Protein AF-A0A2N1API4-F1 (afdb_monomer)

pLDDT: mean 91.46, std 8.52, range [53.16, 98.25]

Radius of gyration: 17.36 Å; Cα contacts (8 Å, |Δi|>4): 34; chains: 1; bounding box: 37×32×46 Å

Secondary structure (DSSP, 8-state):
-TTGGG--HHHHHHHHHHHHHHTT--HHHHHHHTT-S-HHHHHHHHHHHHTTTS-HHHHHHHHHHHHHHT--

Nearest PDB structures (foldseek):
  2hof-assembly1_A-2  TM=7.510E-01  e=3.908E-01  Punavirus P1
  3crx-assembly1_A  TM=7.594E-01  e=5.991E-01  Punavirus P1
  5xe7-assembly1_A  TM=5.010E-01  e=6.473E+00  Mycobacterium tuberculosis H37Rv

Mean predicted aligned error: 5.57 Å

Foldseek 3Di:
DVCPVVDDLVNVLLVQLQVCVVVVHDLVVSCVVSVPPDSVVSVVSNCVSCCVPDHPVVVVVVVVVVVVVPPD

Sequence (72 aa):
LDFVPTLSSHSFRRGLS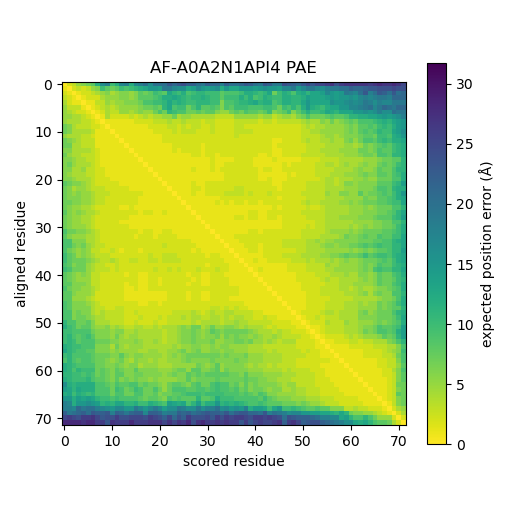TAAAREKVDFAQIKRQGGWKHDGTVRGYIEEGQQFTDNAASTLLAKVASLIEGSD

Solvent-accessible surface area (backbone atoms only — not comparable to full-atom values): 4311 Å² total; per-residue (Å²): 119,92,59,64,87,73,62,42,77,65,57,49,44,45,51,49,42,25,53,41,46,74,71,66,50,55,67,67,58,46,35,60,76,58,67,54,89,51,66,67,64,55,48,50,39,32,50,68,65,31,52,90,82,63,42,69,64,64,57,50,50,54,52,51,50,54,55,64,72,67,68,122

Structure (mmCIF, N/CA/C/O backbone):
data_AF-A0A2N1API4-F1
#
_entry.id   AF-A0A2N1API4-F1
#
loop_
_atom_site.group_PDB
_atom_site.id
_atom_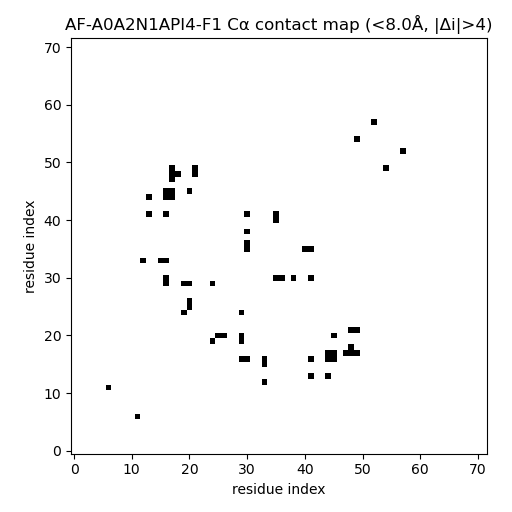site.type_symbol
_atom_site.label_atom_id
_atom_site.label_alt_id
_atom_site.label_comp_id
_atom_site.label_asym_id
_atom_site.label_entity_id
_atom_site.label_seq_id
_atom_site.pdbx_PDB_ins_code
_atom_site.Cartn_x
_atom_site.Cartn_y
_atom_site.Cartn_z
_atom_site.occupancy
_atom_site.B_iso_or_equiv
_atom_site.auth_seq_id
_atom_site.auth_comp_id
_atom_site.auth_asym_id
_atom_site.auth_atom_id
_atom_site.pdbx_PDB_model_num
ATOM 1 N N . LEU A 1 1 ? 2.089 23.486 -10.335 1.00 63.56 1 LEU A N 1
ATOM 2 C CA . LEU A 1 1 ? 2.316 22.248 -9.554 1.00 63.56 1 LEU A CA 1
ATOM 3 C C . LEU A 1 1 ? 3.816 22.028 -9.501 1.00 63.56 1 LEU A C 1
ATOM 5 O O . LEU A 1 1 ? 4.378 21.412 -10.400 1.00 63.56 1 LEU A O 1
ATOM 9 N N . ASP A 1 2 ? 4.464 22.567 -8.477 1.00 81.12 2 ASP A N 1
ATOM 10 C CA . ASP A 1 2 ? 5.932 22.677 -8.427 1.00 81.12 2 ASP A CA 1
ATOM 11 C C . ASP A 1 2 ? 6.632 21.332 -8.163 1.00 81.12 2 ASP A C 1
ATOM 13 O O . ASP A 1 2 ? 7.853 21.235 -8.194 1.00 81.12 2 ASP A O 1
ATOM 17 N N . PHE A 1 3 ? 5.851 20.267 -7.957 1.00 78.81 3 PHE A N 1
ATOM 18 C CA . PHE A 1 3 ? 6.329 18.899 -7.772 1.00 78.81 3 PHE A CA 1
ATOM 19 C C . PHE A 1 3 ? 6.472 18.113 -9.084 1.00 78.81 3 PHE A C 1
ATOM 21 O O . PHE A 1 3 ? 7.075 17.046 -9.089 1.00 78.81 3 PHE A O 1
ATOM 28 N N . VAL A 1 4 ? 5.919 18.590 -10.206 1.00 79.25 4 VAL A N 1
ATOM 29 C CA . VAL A 1 4 ? 5.992 17.855 -11.486 1.00 79.25 4 VAL A CA 1
ATOM 30 C C . VAL A 1 4 ? 7.441 17.535 -11.894 1.00 79.25 4 VAL A C 1
ATOM 32 O O . VAL A 1 4 ? 7.689 16.392 -12.275 1.00 79.25 4 VAL A O 1
ATOM 35 N N . PRO A 1 5 ? 8.421 18.451 -11.741 1.00 83.94 5 PRO A N 1
ATOM 36 C CA . PRO A 1 5 ? 9.822 18.151 -12.039 1.00 83.94 5 PRO A CA 1
ATOM 37 C C . PRO A 1 5 ? 10.456 17.084 -11.132 1.00 83.94 5 PRO A C 1
ATOM 39 O O . PRO A 1 5 ? 11.507 16.551 -11.474 1.00 83.94 5 PRO A O 1
ATOM 42 N N . THR A 1 6 ? 9.851 16.767 -9.981 1.00 80.62 6 THR A N 1
ATOM 43 C CA . THR A 1 6 ? 10.367 15.761 -9.035 1.00 80.62 6 THR A CA 1
ATOM 44 C C . THR A 1 6 ? 9.735 14.381 -9.230 1.00 80.62 6 THR A C 1
ATOM 46 O O . THR A 1 6 ? 10.158 13.408 -8.600 1.00 80.62 6 THR A O 1
ATOM 49 N N . LEU A 1 7 ? 8.744 14.256 -10.122 1.00 82.94 7 LEU A N 1
ATOM 50 C CA . LEU A 1 7 ? 8.158 12.967 -10.469 1.00 82.94 7 LEU A CA 1
ATOM 51 C C . LEU A 1 7 ? 9.143 12.137 -11.295 1.00 82.94 7 LEU A C 1
ATOM 53 O O . LEU A 1 7 ? 9.558 12.519 -12.385 1.00 82.94 7 LEU A O 1
ATOM 57 N N . SER A 1 8 ? 9.463 10.949 -10.793 1.00 90.56 8 SER A N 1
ATOM 58 C CA . SER A 1 8 ? 10.224 9.943 -11.526 1.00 90.56 8 SER A CA 1
ATOM 59 C C . SER A 1 8 ? 9.285 8.879 -12.091 1.00 90.56 8 SER A C 1
ATOM 61 O O . SER A 1 8 ? 8.186 8.648 -11.581 1.00 90.56 8 SER A O 1
ATOM 63 N N . SER A 1 9 ? 9.749 8.129 -13.091 1.00 90.19 9 SER A N 1
ATOM 64 C CA . SER A 1 9 ? 9.026 6.952 -13.590 1.00 90.19 9 SER A CA 1
ATOM 65 C C . SER A 1 9 ? 8.717 5.947 -12.474 1.00 90.19 9 SER A C 1
ATOM 67 O O . SER A 1 9 ? 7.700 5.258 -12.514 1.00 90.19 9 SER A O 1
ATOM 69 N N . HIS A 1 10 ? 9.579 5.863 -11.456 1.00 91.00 10 HIS A N 1
ATOM 70 C CA . HIS A 1 10 ? 9.359 4.994 -10.307 1.00 91.00 10 HIS A CA 1
ATOM 71 C C . HIS A 1 10 ? 8.191 5.475 -9.436 1.00 91.00 10 HIS A C 1
ATOM 73 O O . HIS A 1 10 ? 7.295 4.681 -9.141 1.00 91.00 10 HIS A O 1
ATOM 79 N N . SER A 1 11 ? 8.159 6.764 -9.072 1.00 91.25 11 SER A N 1
ATOM 80 C CA . SER A 1 11 ? 7.067 7.318 -8.261 1.00 91.25 11 SER A CA 1
ATOM 81 C C . SER A 1 11 ? 5.734 7.278 -9.005 1.00 91.25 11 SER A C 1
ATOM 83 O O . SER A 1 11 ? 4.715 6.957 -8.397 1.00 91.25 11 SER A O 1
ATOM 85 N N . PHE A 1 12 ? 5.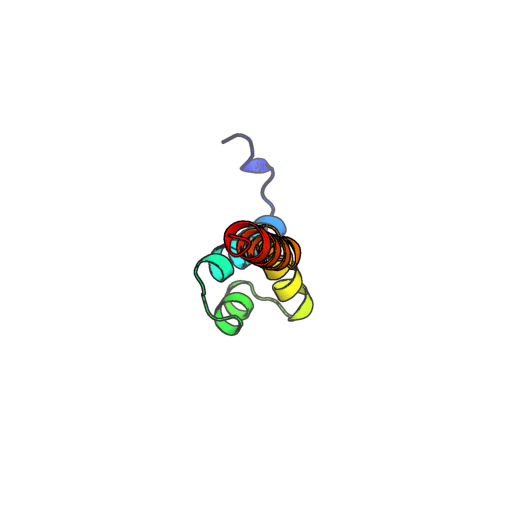744 7.483 -10.326 1.00 91.56 12 PHE A N 1
ATOM 86 C CA . PHE A 1 12 ? 4.555 7.315 -11.159 1.00 91.56 12 PHE A CA 1
ATOM 87 C C . PHE A 1 12 ? 4.027 5.874 -11.133 1.00 91.56 12 PHE A C 1
ATOM 89 O O . PHE A 1 12 ? 2.846 5.653 -10.878 1.00 91.56 12 PHE A O 1
ATOM 96 N N . ARG A 1 13 ? 4.896 4.873 -11.331 1.00 94.25 13 ARG A N 1
ATOM 97 C CA . ARG A 1 13 ? 4.491 3.455 -11.319 1.00 94.25 13 ARG A CA 1
ATOM 98 C C . ARG A 1 13 ? 3.972 3.007 -9.951 1.00 94.25 13 ARG A C 1
ATOM 100 O O . ARG A 1 13 ? 2.994 2.257 -9.892 1.00 94.25 13 ARG A O 1
ATOM 107 N N . ARG A 1 14 ? 4.600 3.461 -8.861 1.00 95.25 14 ARG A N 1
ATOM 108 C CA . ARG A 1 14 ? 4.122 3.216 -7.491 1.00 95.25 14 ARG A CA 1
ATOM 109 C C . ARG A 1 14 ? 2.747 3.845 -7.283 1.00 95.25 14 ARG A C 1
ATOM 111 O O . ARG A 1 14 ? 1.813 3.131 -6.941 1.00 95.25 14 ARG A O 1
ATOM 118 N N . GLY A 1 15 ? 2.611 5.138 -7.585 1.00 94.56 15 GLY A N 1
ATOM 119 C CA . GLY A 1 15 ? 1.350 5.870 -7.461 1.00 94.56 15 GLY A CA 1
ATOM 120 C C . GLY A 1 15 ? 0.215 5.239 -8.268 1.00 94.56 15 GLY A C 1
ATOM 121 O O . GLY A 1 15 ? -0.874 5.052 -7.736 1.00 94.56 15 GLY A O 1
ATOM 122 N N . LEU A 1 16 ? 0.489 4.818 -9.508 1.00 95.56 16 LEU A N 1
ATOM 123 C CA . LEU A 1 16 ? -0.459 4.075 -10.342 1.00 95.56 16 LEU A CA 1
ATOM 124 C C . LEU A 1 16 ? -0.911 2.773 -9.669 1.00 95.56 16 LEU A C 1
ATOM 126 O O . LEU A 1 16 ? -2.102 2.487 -9.642 1.00 95.56 16 LEU A O 1
ATOM 130 N N . SER A 1 17 ? 0.028 1.990 -9.132 1.00 97.50 17 SER A N 1
ATOM 131 C CA . SER A 1 17 ? -0.278 0.693 -8.512 1.00 97.50 17 SER A CA 1
ATOM 132 C C . SER A 1 17 ? -1.133 0.867 -7.254 1.00 97.50 17 SER A C 1
ATOM 134 O O . SER A 1 17 ? -2.139 0.179 -7.092 1.00 97.50 17 SER A O 1
ATOM 136 N N . THR A 1 18 ? -0.779 1.839 -6.411 1.00 96.94 18 THR A N 1
ATOM 137 C CA . THR A 1 18 ? -1.536 2.200 -5.208 1.00 96.94 18 THR A CA 1
ATOM 138 C C . THR A 1 18 ? -2.938 2.719 -5.548 1.00 96.94 18 THR A C 1
ATOM 140 O O . THR A 1 18 ? -3.917 2.272 -4.953 1.00 96.94 18 THR A O 1
ATOM 143 N N . ALA A 1 19 ? -3.064 3.632 -6.517 1.00 96.00 19 ALA A N 1
ATOM 144 C CA . ALA A 1 19 ? -4.356 4.193 -6.918 1.00 96.00 19 ALA A CA 1
ATOM 145 C C . ALA A 1 19 ? -5.268 3.139 -7.567 1.00 96.00 19 ALA A C 1
ATOM 147 O O . ALA A 1 19 ? -6.433 3.030 -7.201 1.00 96.00 19 ALA A O 1
ATOM 148 N N . ALA A 1 20 ? -4.739 2.312 -8.472 1.00 97.12 20 ALA A N 1
ATOM 149 C CA . ALA A 1 20 ? -5.517 1.268 -9.134 1.00 97.12 20 ALA A CA 1
ATOM 150 C C . ALA A 1 20 ? -6.042 0.212 -8.146 1.00 97.12 20 ALA A C 1
ATOM 152 O O . ALA A 1 20 ? -7.179 -0.238 -8.272 1.00 97.12 20 ALA A O 1
ATOM 153 N N . ALA A 1 21 ? -5.249 -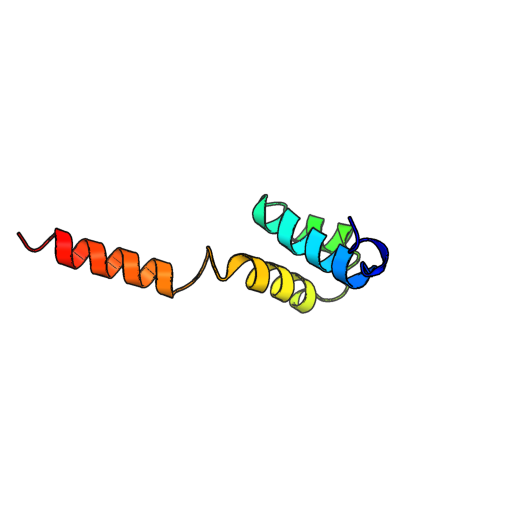0.151 -7.133 1.00 96.62 21 ALA A N 1
ATOM 154 C CA . ALA A 1 21 ? -5.696 -1.089 -6.107 1.00 96.62 21 ALA A CA 1
ATOM 155 C C . ALA A 1 21 ? -6.804 -0.511 -5.215 1.00 96.62 21 ALA A C 1
ATOM 157 O O . ALA A 1 21 ? -7.708 -1.244 -4.816 1.00 96.62 21 ALA A O 1
ATOM 158 N N . ARG A 1 22 ? -6.782 0.800 -4.936 1.00 93.62 22 ARG A N 1
ATOM 159 C CA . ARG A 1 22 ? -7.881 1.488 -4.232 1.00 93.62 22 ARG A CA 1
ATOM 160 C C . ARG A 1 22 ? -9.193 1.424 -5.015 1.00 93.62 22 ARG A C 1
ATOM 162 O O . ARG A 1 22 ? -10.240 1.218 -4.413 1.00 93.62 22 ARG A O 1
ATOM 169 N N . GLU A 1 23 ? -9.117 1.501 -6.341 1.00 95.81 23 GLU A N 1
ATOM 170 C CA . GLU A 1 23 ? -10.258 1.329 -7.253 1.00 95.81 23 GLU A CA 1
ATOM 171 C C . GLU A 1 23 ? -10.594 -0.149 -7.541 1.00 95.81 23 GLU A C 1
ATOM 173 O O . GLU A 1 23 ? -11.374 -0.451 -8.442 1.00 95.81 23 GLU A O 1
ATOM 178 N N . LYS A 1 24 ? -10.018 -1.090 -6.775 1.00 95.12 24 LYS A N 1
ATOM 179 C CA . LYS A 1 24 ? -10.263 -2.541 -6.872 1.00 95.12 24 LYS A CA 1
ATOM 180 C C . LYS A 1 24 ? -9.970 -3.138 -8.255 1.00 95.12 24 LYS A C 1
ATOM 182 O O . LYS A 1 24 ? -10.566 -4.144 -8.637 1.00 95.12 24 LYS A O 1
ATOM 187 N N . VAL A 1 25 ? -9.041 -2.541 -9.002 1.00 97.88 25 VAL A N 1
ATOM 188 C CA . VAL A 1 25 ? -8.546 -3.121 -10.257 1.00 97.88 25 VAL A CA 1
ATOM 189 C C . VAL A 1 25 ? -7.819 -4.434 -9.956 1.00 97.88 25 VAL A C 1
ATOM 191 O O . VAL A 1 25 ? -7.088 -4.538 -8.970 1.00 97.88 25 VAL A O 1
ATOM 194 N N . ASP A 1 26 ? -8.000 -5.434 -10.819 1.00 97.94 26 ASP A N 1
ATOM 195 C CA . ASP A 1 26 ? -7.381 -6.748 -10.657 1.00 97.94 26 ASP A CA 1
ATOM 196 C C . ASP A 1 26 ? -5.842 -6.674 -10.588 1.00 97.94 26 ASP A C 1
ATOM 198 O O . ASP A 1 26 ? -5.183 -5.948 -11.343 1.00 97.94 26 ASP A O 1
ATOM 202 N N . PHE A 1 27 ? -5.252 -7.481 -9.702 1.00 97.81 27 PHE A N 1
ATOM 203 C CA . PHE A 1 27 ? -3.810 -7.489 -9.455 1.00 97.81 27 PHE A CA 1
ATOM 204 C C . PHE A 1 27 ? -2.997 -7.805 -10.717 1.00 97.81 27 PHE A C 1
ATOM 206 O O . PHE A 1 27 ? -1.960 -7.178 -10.951 1.00 97.81 27 PHE A O 1
ATOM 213 N N . ALA A 1 28 ? -3.449 -8.741 -11.559 1.00 97.75 28 ALA A N 1
ATOM 214 C CA . ALA A 1 28 ? -2.734 -9.084 -12.784 1.00 97.75 28 ALA A CA 1
ATOM 215 C C . ALA A 1 28 ? -2.785 -7.932 -13.799 1.00 97.75 28 ALA A C 1
ATOM 217 O O . ALA A 1 28 ? -1.793 -7.684 -14.493 1.00 97.75 28 ALA A O 1
ATOM 218 N N . GLN A 1 29 ? -3.891 -7.180 -13.850 1.00 98.25 29 GLN A N 1
ATOM 219 C CA . GLN A 1 29 ? -3.983 -5.959 -14.656 1.00 98.25 29 GLN A CA 1
ATOM 220 C C . GLN A 1 29 ? -3.015 -4.878 -14.159 1.00 98.25 29 GLN A C 1
ATOM 222 O O . GLN A 1 29 ? -2.275 -4.319 -14.971 1.00 98.25 29 GLN A O 1
ATOM 227 N N . ILE A 1 30 ? -2.950 -4.637 -12.844 1.00 97.88 30 ILE A N 1
ATOM 228 C CA . ILE A 1 30 ? -2.014 -3.675 -12.233 1.00 97.88 30 ILE A CA 1
ATOM 229 C C . ILE A 1 30 ? -0.562 -4.076 -12.515 1.00 97.88 30 ILE A C 1
ATOM 231 O O . ILE A 1 30 ? 0.245 -3.259 -12.970 1.00 97.88 30 ILE A O 1
ATOM 235 N N . LYS A 1 31 ? -0.226 -5.354 -12.301 1.00 97.44 31 LYS A N 1
ATOM 236 C CA . LYS A 1 31 ? 1.113 -5.901 -12.543 1.00 97.44 31 LYS A CA 1
ATOM 237 C C . LYS A 1 31 ? 1.537 -5.712 -14.000 1.00 97.44 31 LYS A C 1
ATOM 239 O O . LYS A 1 31 ? 2.645 -5.232 -14.256 1.00 97.44 31 LYS A O 1
ATOM 244 N N . ARG A 1 32 ? 0.652 -6.062 -14.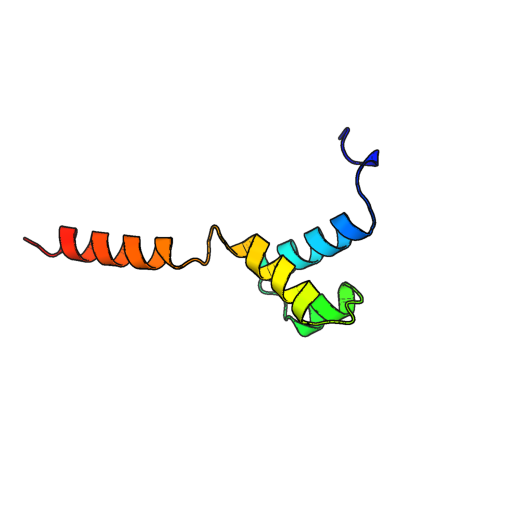942 1.00 97.38 32 ARG A N 1
ATOM 245 C CA . ARG A 1 32 ? 0.890 -5.942 -16.386 1.0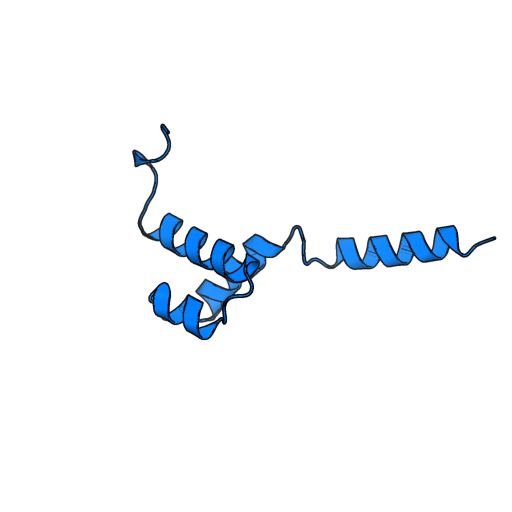0 97.38 32 ARG A CA 1
ATOM 246 C C . ARG A 1 32 ? 1.054 -4.484 -16.807 1.00 97.38 32 ARG A C 1
ATOM 248 O O . ARG A 1 32 ? 2.037 -4.173 -17.469 1.00 97.38 32 ARG A O 1
ATOM 255 N N . GLN A 1 33 ? 0.151 -3.598 -16.386 1.00 96.00 33 GLN A N 1
ATOM 256 C CA . GLN A 1 33 ? 0.200 -2.175 -16.738 1.00 96.00 33 GLN A CA 1
ATOM 257 C C . GLN A 1 33 ? 1.461 -1.495 -16.197 1.00 96.00 33 GLN A C 1
ATOM 259 O O . GLN A 1 33 ? 2.089 -0.693 -16.884 1.00 96.00 33 GLN A O 1
ATOM 264 N N . GLY A 1 34 ? 1.855 -1.828 -14.968 1.00 92.56 34 GLY A N 1
ATOM 265 C CA . GLY A 1 34 ? 3.067 -1.297 -14.362 1.00 92.56 34 GLY A CA 1
ATOM 266 C C . GLY A 1 34 ? 4.356 -1.964 -14.847 1.00 92.56 34 GLY A C 1
ATOM 267 O O . GLY A 1 34 ? 5.430 -1.513 -14.454 1.00 92.56 34 GLY A O 1
ATOM 268 N N . GLY A 1 35 ? 4.302 -3.024 -15.661 1.00 95.00 35 GLY A N 1
ATOM 269 C CA . GLY A 1 35 ? 5.489 -3.753 -16.127 1.00 95.00 35 GLY A CA 1
ATOM 270 C C . GLY A 1 35 ? 6.302 -4.381 -14.989 1.00 95.00 35 GLY A C 1
ATOM 271 O O . GLY A 1 35 ? 7.534 -4.393 -15.022 1.00 95.00 35 GLY A O 1
ATOM 272 N N . TRP A 1 36 ? 5.636 -4.825 -13.923 1.00 95.56 36 TRP A N 1
ATOM 273 C CA . TRP A 1 36 ? 6.301 -5.332 -12.726 1.00 95.56 36 TRP A CA 1
ATOM 274 C C . TRP A 1 36 ? 6.719 -6.793 -12.882 1.00 95.56 36 TRP A C 1
ATOM 276 O O . TRP A 1 36 ? 5.897 -7.667 -13.155 1.00 95.56 36 TRP A O 1
ATOM 286 N N . LYS A 1 37 ? 8.007 -7.072 -12.658 1.00 96.19 37 LYS A N 1
ATOM 287 C CA . LYS A 1 37 ? 8.547 -8.440 -12.711 1.00 96.19 37 LYS A CA 1
ATOM 288 C C . LYS A 1 37 ? 8.166 -9.259 -11.479 1.00 96.19 37 LYS A C 1
ATOM 290 O O . LYS A 1 37 ? 7.783 -10.419 -11.606 1.00 96.19 37 LYS A O 1
ATOM 295 N N . HIS A 1 38 ? 8.250 -8.645 -10.302 1.00 96.44 38 HIS A N 1
ATOM 296 C CA . HIS A 1 38 ? 8.074 -9.318 -9.021 1.00 96.44 38 HIS A CA 1
ATOM 297 C C . HIS A 1 38 ? 6.762 -8.910 -8.360 1.00 96.44 38 HIS A C 1
ATOM 299 O O . HIS A 1 38 ? 6.489 -7.721 -8.191 1.00 96.44 38 HIS A O 1
ATOM 305 N N . ASP A 1 39 ? 5.987 -9.906 -7.937 1.00 97.69 39 ASP A N 1
ATOM 306 C CA . ASP A 1 39 ? 4.707 -9.692 -7.258 1.00 97.69 39 ASP A CA 1
ATOM 307 C C . ASP A 1 39 ? 4.896 -8.961 -5.935 1.00 97.69 39 ASP A C 1
ATOM 309 O O . ASP A 1 39 ? 4.146 -8.036 -5.644 1.00 97.69 39 ASP A O 1
ATOM 313 N N . GLY A 1 40 ? 5.930 -9.330 -5.170 1.00 97.69 40 GLY A N 1
ATOM 314 C CA . GLY A 1 40 ? 6.217 -8.725 -3.868 1.00 97.69 40 GLY A CA 1
ATOM 315 C C . GLY A 1 40 ? 6.397 -7.210 -3.946 1.00 97.69 40 GLY A C 1
ATOM 316 O O . GLY A 1 40 ? 5.908 -6.492 -3.084 1.00 97.69 40 GLY A O 1
ATOM 317 N N . THR A 1 41 ? 7.008 -6.706 -5.023 1.00 96.25 41 THR A N 1
ATOM 318 C CA . THR A 1 41 ? 7.178 -5.262 -5.225 1.00 96.25 41 THR A CA 1
ATOM 319 C C . THR A 1 41 ? 5.836 -4.549 -5.408 1.00 96.25 41 THR A C 1
ATOM 321 O O . THR A 1 41 ? 5.608 -3.517 -4.791 1.00 96.25 41 THR A O 1
ATOM 324 N N . VAL A 1 42 ? 4.928 -5.099 -6.223 1.00 97.00 42 VAL A N 1
ATOM 325 C CA . VAL A 1 42 ? 3.585 -4.518 -6.412 1.00 97.00 42 VAL A CA 1
ATOM 326 C C . VAL A 1 42 ? 2.759 -4.622 -5.147 1.00 97.00 42 VAL A C 1
ATOM 328 O O . VAL A 1 42 ? 2.126 -3.644 -4.766 1.00 97.00 42 VAL A O 1
ATOM 331 N N . ARG A 1 43 ? 2.766 -5.795 -4.505 1.00 97.00 43 ARG A N 1
ATOM 332 C CA . ARG A 1 43 ? 2.008 -6.031 -3.274 1.00 97.00 43 ARG A CA 1
ATOM 333 C C . ARG A 1 43 ? 2.422 -5.057 -2.184 1.00 97.00 43 ARG A C 1
ATOM 335 O O . ARG A 1 43 ? 1.543 -4.419 -1.628 1.00 97.00 43 ARG A O 1
ATOM 342 N N . GLY A 1 44 ? 3.723 -4.825 -2.005 1.00 96.62 44 GLY A N 1
ATOM 343 C CA . GLY A 1 44 ? 4.217 -3.828 -1.054 1.00 96.62 44 GLY A CA 1
ATOM 344 C C . GLY A 1 44 ? 3.623 -2.434 -1.289 1.00 96.62 44 GLY A C 1
ATOM 345 O O . GLY A 1 44 ? 3.116 -1.823 -0.358 1.00 96.62 44 GLY A O 1
ATOM 346 N N . TYR A 1 45 ? 3.579 -1.948 -2.535 1.00 96.00 45 TYR A N 1
ATOM 347 C CA . TYR A 1 45 ? 2.980 -0.634 -2.828 1.00 96.00 45 TYR A CA 1
ATOM 348 C C . TYR A 1 45 ? 1.466 -0.572 -2.625 1.00 96.00 45 TYR A C 1
ATOM 350 O O . TYR A 1 45 ? 0.924 0.498 -2.334 1.00 96.00 45 TYR A O 1
ATOM 358 N N . ILE A 1 46 ? 0.776 -1.692 -2.833 1.00 96.12 46 ILE A N 1
ATOM 359 C CA . ILE A 1 46 ? -0.660 -1.799 -2.582 1.00 96.12 46 ILE A CA 1
ATOM 360 C C . ILE A 1 46 ? -0.915 -1.774 -1.074 1.00 96.12 46 ILE A C 1
ATOM 362 O O . ILE A 1 46 ? -1.693 -0.944 -0.612 1.00 96.12 46 ILE A O 1
ATOM 366 N N . GLU A 1 47 ? -0.208 -2.616 -0.321 1.00 94.88 47 GLU A N 1
ATOM 367 C CA . GLU A 1 47 ? -0.310 -2.733 1.135 1.00 94.88 47 GLU A CA 1
ATOM 368 C C . GLU A 1 47 ? 0.002 -1.398 1.817 1.00 94.88 47 GLU A C 1
ATOM 370 O O . GLU A 1 47 ? -0.823 -0.891 2.571 1.00 94.88 47 GLU A O 1
ATOM 375 N N . GLU A 1 48 ? 1.128 -0.758 1.484 1.00 93.81 48 GLU A N 1
ATOM 376 C CA . GLU A 1 48 ? 1.490 0.578 1.986 1.00 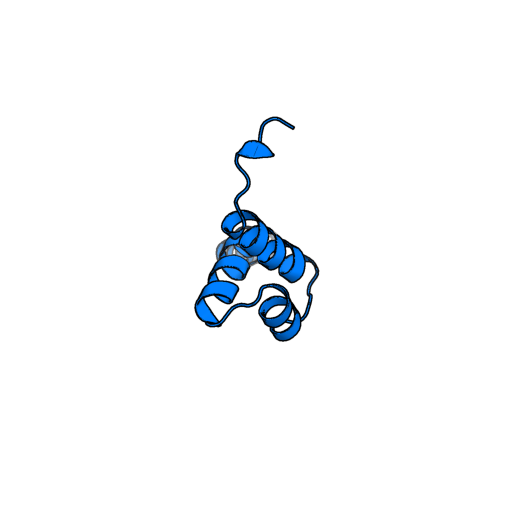93.81 48 GLU A CA 1
ATOM 377 C C . GLU A 1 48 ? 0.389 1.620 1.739 1.00 93.81 48 GLU A C 1
ATOM 379 O O . GLU A 1 48 ? 0.117 2.461 2.593 1.00 93.81 48 GLU A O 1
ATOM 384 N N . GLY A 1 49 ? -0.265 1.560 0.576 1.00 91.00 49 GLY A N 1
ATOM 385 C CA . GLY A 1 49 ? -1.353 2.464 0.215 1.00 91.00 49 GLY A CA 1
ATOM 386 C C . GLY A 1 49 ? -2.667 2.211 0.953 1.00 91.00 49 GLY A C 1
ATOM 387 O O . GLY A 1 49 ? -3.527 3.094 0.976 1.00 91.00 49 GLY A O 1
ATOM 388 N N . GLN A 1 50 ? -2.828 1.023 1.534 1.00 91.06 50 GLN A N 1
ATOM 389 C CA . GLN A 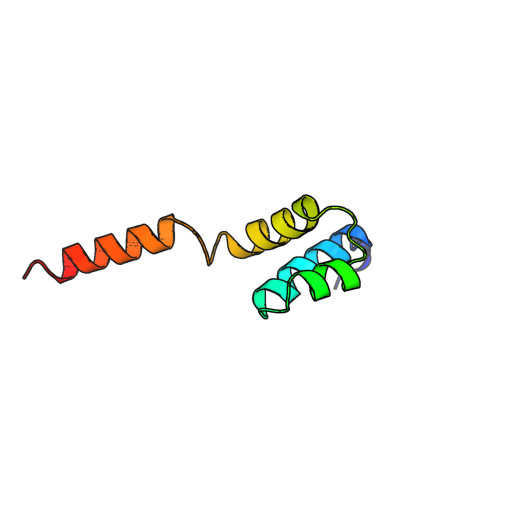1 50 ? -4.042 0.577 2.211 1.00 91.06 50 GLN A CA 1
ATOM 390 C C . GLN A 1 50 ? -3.907 0.570 3.737 1.00 91.06 50 GLN A C 1
ATOM 392 O O . GLN A 1 50 ? -4.929 0.505 4.410 1.00 91.06 50 GLN A O 1
ATOM 397 N N . GLN A 1 51 ? -2.704 0.735 4.299 1.00 90.19 51 GLN A N 1
ATOM 398 C CA . GLN A 1 51 ? -2.443 0.687 5.750 1.00 90.19 51 GLN A CA 1
ATOM 399 C C . GLN A 1 51 ? -3.364 1.569 6.612 1.00 90.19 51 GLN A C 1
ATOM 401 O O . GLN A 1 51 ? -3.602 1.251 7.771 1.00 90.19 51 GLN A O 1
ATOM 406 N N . PHE A 1 52 ? -3.912 2.670 6.093 1.00 86.69 52 PHE A N 1
ATOM 407 C CA . PHE A 1 52 ? -4.829 3.525 6.864 1.00 86.69 52 PHE A CA 1
ATOM 408 C C . PHE A 1 52 ? -6.295 3.080 6.812 1.00 86.69 52 PHE A C 1
ATOM 410 O O . PHE A 1 52 ? -7.081 3.479 7.666 1.00 86.69 52 PHE A O 1
ATOM 417 N N . THR A 1 53 ? -6.671 2.265 5.829 1.00 85.62 53 THR A N 1
ATOM 418 C CA . THR A 1 53 ? -8.058 1.831 5.589 1.00 85.62 53 THR A CA 1
ATOM 419 C C . THR A 1 53 ? -8.271 0.342 5.829 1.00 85.62 53 THR A C 1
ATOM 421 O O . THR A 1 53 ? -9.356 -0.059 6.231 1.00 85.62 53 THR A O 1
ATOM 424 N N . ASP A 1 54 ? -7.245 -0.467 5.588 1.00 86.81 54 ASP A N 1
ATOM 425 C CA . ASP A 1 54 ? -7.221 -1.909 5.793 1.00 86.81 54 ASP A CA 1
ATOM 426 C C . ASP A 1 54 ? -6.085 -2.236 6.764 1.00 86.81 54 ASP A C 1
ATOM 428 O O . ASP A 1 54 ? -4.928 -2.433 6.387 1.00 86.81 54 ASP A O 1
ATOM 432 N N . ASN A 1 55 ? -6.400 -2.165 8.056 1.00 89.06 55 ASN A N 1
ATOM 433 C CA . ASN A 1 55 ? -5.454 -2.476 9.116 1.00 89.06 55 ASN A CA 1
ATOM 434 C C . ASN A 1 55 ? -6.131 -3.134 10.316 1.00 89.06 55 ASN A C 1
ATOM 436 O O . ASN A 1 55 ? -7.333 -2.998 10.574 1.00 89.06 55 ASN A O 1
ATOM 440 N N . ALA A 1 56 ? -5.301 -3.829 11.091 1.00 92.12 56 ALA A N 1
ATOM 441 C CA . ALA A 1 56 ? -5.735 -4.528 12.288 1.00 92.12 56 ALA A CA 1
ATOM 442 C C . ALA A 1 56 ? -6.312 -3.574 13.346 1.00 92.12 56 ALA A C 1
ATOM 444 O O . ALA A 1 56 ? -7.285 -3.929 14.009 1.00 92.12 56 ALA A O 1
ATOM 445 N N . ALA A 1 57 ? -5.759 -2.364 13.494 1.00 92.56 57 ALA A N 1
ATOM 446 C CA . ALA A 1 57 ? -6.194 -1.422 14.523 1.00 92.56 57 ALA A CA 1
ATOM 447 C C . ALA A 1 57 ? -7.650 -0.987 14.315 1.00 92.56 57 ALA A C 1
ATOM 449 O O . ALA A 1 57 ? -8.434 -1.050 15.256 1.00 92.56 57 ALA A O 1
ATOM 450 N N . SER A 1 58 ? -8.049 -0.643 13.089 1.00 90.69 58 SER A N 1
ATOM 451 C CA . SER A 1 58 ? -9.433 -0.296 12.749 1.00 90.69 58 SER A CA 1
ATOM 452 C C . SER A 1 58 ? -10.406 -1.428 13.094 1.00 90.69 58 SER A C 1
ATOM 454 O O . SER A 1 58 ? -11.453 -1.182 13.691 1.00 90.69 58 SER A O 1
ATOM 456 N N . THR A 1 59 ? -10.034 -2.678 12.800 1.00 91.69 59 THR A N 1
ATOM 457 C CA . THR A 1 59 ? -10.849 -3.858 13.142 1.00 91.69 59 THR A CA 1
ATOM 458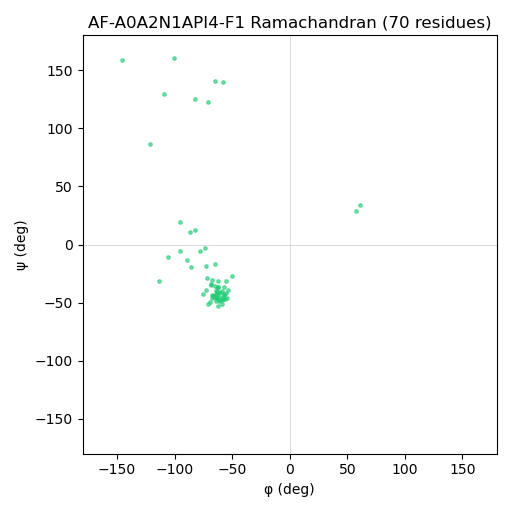 C C . THR A 1 59 ? -10.987 -4.043 14.656 1.00 91.69 59 THR A C 1
ATOM 460 O O . THR A 1 59 ? -12.076 -4.330 15.155 1.00 91.69 59 THR A O 1
ATOM 463 N N . LEU A 1 60 ? -9.891 -3.883 15.401 1.00 94.50 60 LEU A N 1
ATOM 464 C CA . LEU A 1 60 ? -9.888 -4.016 16.858 1.00 94.50 60 LEU A CA 1
ATOM 465 C C . LEU A 1 60 ? -10.705 -2.906 17.527 1.00 94.50 60 LEU A C 1
ATOM 467 O O . LEU A 1 60 ? -11.516 -3.197 18.402 1.00 94.50 60 LEU A O 1
ATOM 471 N N . LEU A 1 61 ? -10.541 -1.658 17.084 1.00 94.12 61 LEU A N 1
ATOM 472 C CA . LEU A 1 61 ? -11.273 -0.509 17.615 1.00 94.12 61 LEU A CA 1
ATOM 473 C C . LEU A 1 61 ? -12.784 -0.656 17.410 1.00 94.12 61 LEU A C 1
ATOM 475 O O . LEU A 1 61 ? -13.541 -0.416 18.346 1.00 94.12 61 LEU A O 1
ATOM 479 N N . ALA A 1 62 ? -13.223 -1.129 16.240 1.00 92.38 62 ALA A N 1
ATOM 480 C CA . ALA A 1 62 ? -14.638 -1.394 15.979 1.00 92.38 62 ALA A CA 1
ATOM 481 C C . ALA A 1 62 ? -15.219 -2.456 16.933 1.00 92.38 62 ALA A C 1
ATOM 483 O O . ALA A 1 62 ? -16.321 -2.292 17.456 1.00 92.38 62 ALA A O 1
ATOM 484 N N . LYS A 1 63 ? -14.463 -3.527 17.213 1.00 94.50 63 LYS A N 1
ATOM 485 C CA . LYS A 1 63 ? -14.874 -4.551 18.188 1.00 94.50 63 LYS A CA 1
ATOM 486 C C . LYS A 1 63 ? -14.962 -3.986 19.604 1.00 94.50 63 LYS A C 1
ATOM 488 O O . LYS A 1 63 ? -15.937 -4.259 20.296 1.00 94.50 63 LYS A O 1
ATOM 493 N N . VAL A 1 64 ? -13.978 -3.195 20.030 1.00 95.50 64 VAL A N 1
ATOM 494 C CA . VAL A 1 64 ? -13.979 -2.569 21.362 1.00 95.50 64 VAL A CA 1
ATOM 495 C C . VAL A 1 64 ? -15.171 -1.628 21.524 1.00 95.50 64 VAL A C 1
ATOM 497 O O . VAL A 1 64 ? -15.866 -1.724 22.530 1.00 95.50 64 VAL A O 1
ATOM 500 N N . ALA A 1 65 ? -15.457 -0.788 20.527 1.00 95.31 65 ALA A N 1
ATOM 501 C CA . ALA A 1 65 ? -16.623 0.093 20.546 1.00 95.31 65 ALA A CA 1
ATOM 502 C C . ALA A 1 65 ? -17.927 -0.700 20.739 1.00 95.31 65 ALA A C 1
ATOM 504 O O . ALA A 1 65 ? -18.693 -0.396 21.647 1.00 95.31 65 ALA A O 1
ATOM 505 N N . SER A 1 66 ? -18.112 -1.796 19.989 1.00 94.81 66 SER A N 1
ATOM 506 C CA . SER A 1 66 ? -19.310 -2.642 20.115 1.00 94.81 66 SER A CA 1
ATOM 507 C C . SER A 1 66 ? -19.474 -3.292 21.495 1.00 94.81 66 SER A C 1
ATOM 509 O O . SER A 1 66 ? -20.596 -3.499 21.947 1.00 94.81 66 SER A O 1
ATOM 511 N N . LEU A 1 67 ? -18.368 -3.604 22.183 1.00 94.06 67 LEU A N 1
ATOM 512 C CA . LEU A 1 67 ? -18.411 -4.150 23.541 1.00 94.06 67 LEU A CA 1
ATOM 513 C C . LEU A 1 67 ? -18.820 -3.081 24.557 1.00 94.06 67 LEU A C 1
ATOM 515 O O . LEU A 1 67 ? -19.585 -3.378 25.467 1.00 94.06 67 LEU A O 1
ATOM 519 N N . ILE A 1 68 ? -18.330 -1.850 24.394 1.00 93.81 68 ILE A N 1
ATOM 520 C CA . ILE A 1 68 ? -18.675 -0.725 25.272 1.00 93.81 68 ILE A CA 1
ATOM 521 C C . ILE A 1 68 ? -20.150 -0.339 25.091 1.00 93.81 68 ILE A C 1
ATOM 523 O O . ILE A 1 68 ? -20.844 -0.136 26.079 1.00 93.81 68 ILE A O 1
ATOM 527 N N . GLU A 1 69 ? -20.634 -0.284 23.849 1.00 89.62 69 GLU A N 1
ATOM 528 C CA . GLU A 1 69 ? -22.023 0.074 23.521 1.00 89.62 69 GLU A CA 1
ATOM 529 C C . GLU A 1 69 ? -23.039 -1.020 23.892 1.00 89.62 69 GLU A C 1
ATOM 531 O O . GLU A 1 69 ? -24.187 -0.715 24.184 1.00 89.62 69 GLU A O 1
ATOM 536 N N . GLY A 1 70 ? -22.636 -2.295 23.899 1.00 75.38 70 GLY A N 1
ATOM 537 C CA . GLY A 1 70 ? -23.491 -3.424 24.288 1.00 75.38 70 GLY A CA 1
ATOM 538 C C . GLY A 1 70 ? -23.517 -3.732 25.790 1.00 75.38 70 GLY A C 1
ATOM 539 O O . GLY A 1 70 ? -23.981 -4.807 26.161 1.00 75.38 70 GLY A O 1
ATOM 540 N N . SER A 1 71 ? -22.969 -2.849 26.632 1.00 60.16 71 SER A N 1
ATOM 541 C CA . SER A 1 71 ? -22.842 -3.037 28.089 1.00 60.16 71 SER A CA 1
ATOM 542 C C . SER A 1 71 ? -23.976 -2.401 28.918 1.00 60.16 71 SER A C 1
ATOM 544 O O . SER A 1 71 ? -23.781 -2.187 30.115 1.00 60.16 71 SER A O 1
ATOM 546 N N . ASP A 1 72 ? -25.127 -2.107 28.304 1.00 53.16 72 ASP A N 1
ATOM 547 C CA . ASP A 1 72 ? -26.342 -1.634 28.995 1.00 53.16 72 ASP A CA 1
ATOM 548 C C . ASP A 1 72 ? -27.114 -2.768 29.699 1.00 53.16 72 ASP A C 1
ATOM 550 O O . ASP A 1 72 ? -27.380 -3.815 29.057 1.00 53.16 72 ASP A O 1
#